Protein AF-A0A2E6BND5-F1 (afdb_monomer)

Radius of gyration: 15.48 Å; Cα contacts (8 Å, |Δi|>4): 351; chains: 1; bounding box: 41×27×38 Å

Solvent-accessible surface area (backbone atoms only — not comparable to full-atom values): 6597 Å² total; per-residue (Å²): 69,42,37,44,29,42,54,45,75,77,46,77,49,78,46,98,85,59,33,34,43,26,37,33,39,38,43,36,36,35,35,41,97,76,74,51,58,35,44,32,45,28,44,37,38,37,33,30,42,80,69,32,31,49,34,37,46,33,45,33,42,35,43,40,95,62,35,34,42,30,31,39,35,38,39,63,76,33,52,61,61,44,46,73,31,43,35,32,26,75,39,41,33,65,72,43,42,85,49,48,70,34,48,28,42,30,44,40,42,55,58,89,52,36,36,42,36,42,41,51,66,70,71,56,71,70,58,52,36,54,68,66,72,103

Mean predicted aligned error: 3.98 Å

Foldseek 3Di:
DKWKWFKDFPDWDADPQQKIKTWIWTWTWDDDPLGWIWIKIKTFMFIDHDQWTQDDWIWMWTDTPQWIWIKIWTDHGGGNAKDKIKIFRCAIDGLCRLRHGWIWIKIWGDDPRMIMMDIDTDDDPVSVCSSSVD

Sequence (134 aa):
MEDTAAVEKIATISLPDDSEFSTVSIIGHWSDNLGNFGISKCYGYLESKKKITLVLDVLCEKETLRGSIFTRGGRKESLQEAGVGYLKIINAEGDFEILKGSSCKYGVFYYKNAIQYTTKCDVDDATFKKLKGD

Structure (mmCIF, N/CA/C/O backbone):
data_A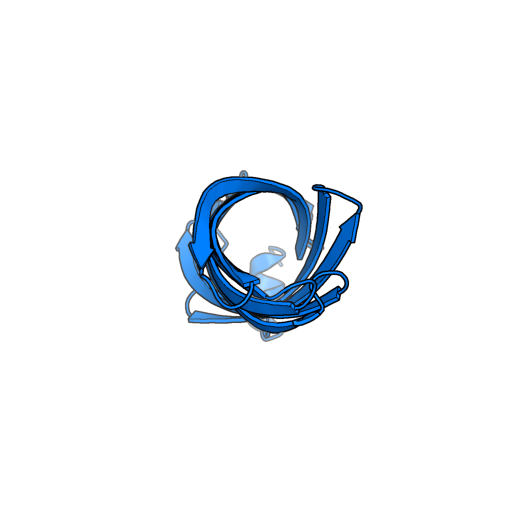F-A0A2E6BND5-F1
#
_entry.id   AF-A0A2E6BND5-F1
#
loop_
_atom_site.group_PDB
_atom_site.id
_atom_site.type_symbol
_atom_site.label_atom_id
_atom_site.label_alt_id
_atom_site.label_comp_id
_atom_site.label_asym_id
_atom_site.label_entity_id
_atom_site.label_seq_id
_atom_site.pdbx_PDB_ins_code
_atom_site.Cartn_x
_atom_site.Cartn_y
_atom_site.Cartn_z
_atom_site.occupancy
_atom_site.B_iso_or_equiv
_atom_site.auth_seq_id
_atom_site.auth_comp_id
_atom_site.auth_asym_id
_atom_site.auth_atom_id
_atom_site.pdbx_PDB_model_num
ATOM 1 N N . MET A 1 1 ? 7.155 -6.645 -4.558 1.00 92.94 1 MET A N 1
ATOM 2 C CA . MET A 1 1 ? 7.394 -5.351 -3.892 1.00 92.94 1 MET A CA 1
ATOM 3 C C . MET A 1 1 ? 7.210 -5.551 -2.404 1.00 92.94 1 MET A C 1
ATOM 5 O O . MET A 1 1 ? 6.273 -6.245 -2.016 1.00 92.94 1 MET A O 1
ATOM 9 N N . GLU A 1 2 ? 8.103 -4.992 -1.607 1.00 96.44 2 GLU A N 1
ATOM 10 C CA . GLU A 1 2 ? 8.035 -4.957 -0.150 1.00 96.44 2 GLU A CA 1
ATOM 11 C C . GLU A 1 2 ? 7.967 -3.502 0.288 1.00 96.44 2 GLU A C 1
ATOM 13 O O . GLU A 1 2 ? 8.716 -2.664 -0.205 1.00 96.44 2 GLU A O 1
ATOM 18 N N . ASP A 1 3 ? 7.060 -3.200 1.203 1.00 96.69 3 ASP A N 1
ATOM 19 C CA . ASP A 1 3 ? 6.751 -1.846 1.621 1.00 96.69 3 ASP A CA 1
ATOM 20 C C . ASP A 1 3 ? 6.778 -1.756 3.150 1.00 96.69 3 ASP A C 1
ATOM 22 O O . ASP A 1 3 ? 6.304 -2.656 3.848 1.00 96.69 3 ASP A O 1
ATOM 26 N N . THR A 1 4 ? 7.302 -0.649 3.674 1.00 97.38 4 THR A N 1
ATOM 27 C CA . THR A 1 4 ? 7.217 -0.278 5.093 1.00 97.38 4 THR A CA 1
ATOM 28 C C . THR A 1 4 ? 6.675 1.137 5.192 1.00 97.38 4 THR A C 1
ATOM 30 O O . THR A 1 4 ? 7.245 2.054 4.603 1.00 97.38 4 THR A O 1
ATOM 33 N N . ALA A 1 5 ? 5.580 1.327 5.925 1.00 97.44 5 ALA A N 1
ATOM 34 C CA . ALA A 1 5 ? 4.878 2.605 5.986 1.00 97.44 5 ALA A CA 1
ATOM 35 C C . ALA A 1 5 ? 4.277 2.887 7.364 1.00 97.44 5 ALA A C 1
ATOM 37 O O . ALA A 1 5 ? 4.037 1.974 8.151 1.00 97.44 5 ALA A O 1
ATOM 38 N N . ALA A 1 6 ? 4.003 4.160 7.636 1.00 97.38 6 ALA A N 1
ATOM 39 C CA . ALA A 1 6 ? 3.179 4.593 8.755 1.00 97.38 6 ALA A CA 1
ATOM 40 C C . ALA A 1 6 ? 1.740 4.819 8.279 1.00 97.38 6 ALA A C 1
ATOM 42 O O . ALA A 1 6 ? 1.519 5.372 7.202 1.00 97.38 6 ALA A O 1
ATOM 43 N N . VAL A 1 7 ? 0.776 4.390 9.089 1.00 95.25 7 VAL A N 1
ATOM 44 C CA . VAL A 1 7 ? -0.657 4.605 8.883 1.00 95.25 7 VAL A CA 1
ATOM 45 C C . VAL A 1 7 ? -1.135 5.675 9.851 1.00 95.25 7 VAL A C 1
ATOM 47 O O . VAL A 1 7 ? -0.979 5.531 11.065 1.00 95.25 7 VAL A O 1
ATOM 50 N N . GLU A 1 8 ? -1.780 6.710 9.329 1.00 96.06 8 GLU A N 1
ATOM 51 C CA . GLU A 1 8 ? -2.386 7.768 10.134 1.00 96.06 8 GLU A CA 1
ATOM 52 C C . GLU A 1 8 ? -3.862 7.933 9.770 1.00 96.06 8 GLU A C 1
ATOM 54 O O . GLU A 1 8 ? -4.244 7.912 8.599 1.00 96.06 8 GLU A O 1
ATOM 59 N N . LYS A 1 9 ? -4.714 8.099 10.788 1.00 95.44 9 LYS A N 1
ATOM 60 C CA . LYS A 1 9 ? -6.112 8.508 10.614 1.00 95.44 9 LYS A CA 1
ATOM 61 C C . LYS A 1 9 ? -6.156 10.036 10.632 1.00 95.44 9 LYS A C 1
ATOM 63 O O . LYS A 1 9 ? -5.905 10.637 11.670 1.00 95.44 9 LYS A O 1
ATOM 68 N N . ILE A 1 10 ? -6.482 10.649 9.499 1.00 97.19 10 ILE A N 1
ATOM 69 C CA . ILE A 1 10 ? -6.524 12.111 9.329 1.00 97.19 10 ILE A CA 1
ATOM 70 C C . ILE A 1 10 ? -7.788 12.693 9.972 1.00 97.19 10 ILE A C 1
ATOM 72 O O . ILE A 1 10 ? -7.739 13.690 10.684 1.00 97.19 10 ILE A O 1
ATOM 76 N N . ALA A 1 11 ? -8.932 12.062 9.716 1.00 97.06 11 ALA A N 1
ATOM 77 C CA . ALA A 1 11 ? -10.230 12.438 10.265 1.00 97.06 11 ALA A CA 1
ATOM 78 C C . ALA A 1 11 ? -11.022 11.166 10.555 1.00 97.06 11 ALA A C 1
ATOM 80 O O . ALA A 1 11 ? -10.863 10.181 9.835 1.00 97.06 11 ALA A O 1
ATOM 81 N N . THR A 1 12 ? -11.843 11.166 11.607 1.00 97.44 12 THR A N 1
ATOM 82 C CA . THR A 1 12 ? -12.656 10.005 12.001 1.00 97.44 12 THR A CA 1
ATOM 83 C C . THR A 1 12 ? -14.046 10.440 12.450 1.00 97.44 12 THR A C 1
ATOM 85 O O . THR A 1 12 ? -14.184 11.417 13.182 1.00 97.44 12 THR A O 1
ATOM 88 N N . ILE A 1 13 ? -15.060 9.690 12.023 1.00 97.44 13 ILE A N 1
ATOM 89 C CA . ILE A 1 13 ? -16.440 9.773 12.499 1.00 97.44 13 ILE A CA 1
ATOM 90 C C . ILE A 1 13 ? -16.768 8.442 13.175 1.00 97.44 13 ILE A C 1
ATOM 92 O O . ILE A 1 13 ? -16.624 7.390 12.553 1.00 97.44 13 ILE A O 1
ATOM 96 N N . SER A 1 14 ? -17.225 8.492 14.426 1.00 96.56 14 SER A N 1
ATOM 97 C CA . SER A 1 14 ? -17.715 7.325 15.168 1.00 96.56 14 SER A CA 1
ATOM 98 C C . SER A 1 14 ? -19.240 7.259 15.100 1.00 96.56 14 SER A C 1
ATOM 100 O O . SER A 1 14 ? -19.923 8.269 15.276 1.00 96.56 14 SER A O 1
ATOM 102 N N . LEU A 1 15 ? -19.773 6.068 14.850 1.00 94.25 15 LEU A N 1
ATOM 103 C CA . LEU A 1 15 ? -21.203 5.786 14.760 1.00 94.25 15 LEU A CA 1
ATOM 104 C C . LEU A 1 15 ? -21.717 5.152 16.068 1.00 94.25 15 LEU A C 1
ATOM 106 O O . LEU A 1 15 ? -20.936 4.541 16.800 1.00 94.25 15 LEU A O 1
ATOM 110 N N . PRO A 1 16 ? -23.029 5.249 16.374 1.00 95.00 16 PRO A N 1
ATOM 111 C CA . PRO A 1 16 ? -23.601 4.710 17.616 1.00 95.00 16 PRO A CA 1
ATOM 112 C C . PRO A 1 16 ? -23.451 3.195 17.806 1.00 95.00 16 PRO A C 1
ATOM 114 O O . PRO A 1 16 ? -23.664 2.694 18.904 1.00 95.00 16 PRO A O 1
ATOM 117 N N . ASP A 1 17 ? -23.135 2.454 16.743 1.00 92.94 17 ASP A N 1
ATOM 118 C CA . ASP A 1 17 ? -22.986 1.001 16.755 1.00 92.94 17 ASP A CA 1
ATOM 119 C C . ASP A 1 17 ? -21.520 0.538 16.900 1.00 92.94 17 ASP A C 1
ATOM 121 O O . ASP A 1 17 ? -21.214 -0.614 16.580 1.00 92.94 17 ASP A O 1
ATOM 125 N N . ASP A 1 18 ? -20.627 1.421 17.361 1.00 91.31 18 ASP A N 1
ATOM 126 C CA . ASP A 1 18 ? -19.169 1.242 17.497 1.00 91.31 18 ASP A CA 1
ATOM 127 C C . ASP A 1 18 ? -18.402 1.081 16.171 1.00 91.31 18 ASP A C 1
ATOM 129 O O . ASP A 1 18 ? -17.255 0.613 16.161 1.00 91.31 18 ASP A O 1
ATOM 133 N N . SER A 1 19 ? -19.021 1.414 15.037 1.00 94.31 19 SER A N 1
ATOM 134 C CA . SER A 1 19 ? -18.293 1.526 13.774 1.00 94.31 19 SER A CA 1
ATOM 135 C C . SER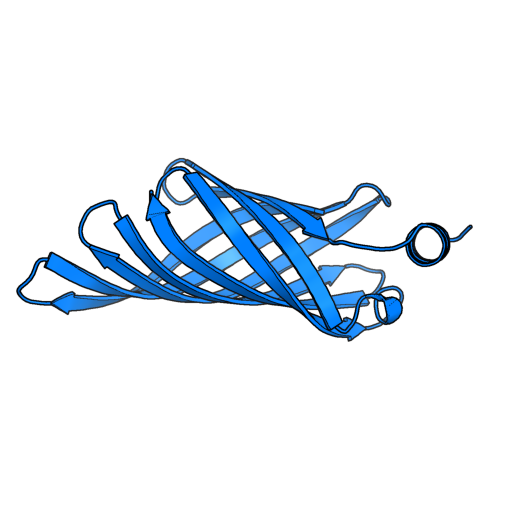 A 1 19 ? -17.648 2.907 13.616 1.00 94.31 19 SER A C 1
ATOM 137 O O . SER A 1 19 ? -18.097 3.908 14.171 1.00 94.31 19 SER A O 1
ATOM 139 N N . GLU A 1 20 ? -16.549 2.955 12.874 1.00 95.94 20 GLU A N 1
ATOM 140 C CA . GLU A 1 20 ? -15.794 4.163 12.562 1.00 95.94 20 GLU A CA 1
ATOM 141 C C . GLU A 1 20 ? -15.580 4.267 11.057 1.00 95.94 20 GLU A C 1
ATOM 143 O O . GLU A 1 20 ? -15.204 3.284 10.414 1.00 95.94 20 GLU A O 1
ATOM 148 N N . PHE A 1 21 ? -15.738 5.478 10.530 1.00 96.69 21 PHE A N 1
ATOM 149 C CA . PHE A 1 21 ? -15.263 5.869 9.209 1.00 96.69 21 PHE A CA 1
ATOM 150 C C . PHE A 1 21 ? -14.071 6.806 9.382 1.00 96.69 21 PHE A C 1
ATOM 152 O O . PHE A 1 21 ? -14.191 7.836 10.048 1.00 96.69 21 PHE A O 1
ATOM 159 N N . SER A 1 22 ? -12.934 6.484 8.771 1.00 96.75 22 SER A N 1
ATOM 160 C CA . SER A 1 22 ? -11.725 7.301 8.836 1.00 96.75 22 SER A CA 1
ATOM 161 C C . SER A 1 22 ? -11.173 7.599 7.450 1.00 96.75 22 SER A C 1
ATOM 163 O O . SER A 1 22 ? -11.031 6.690 6.638 1.00 96.75 22 SER A O 1
ATOM 165 N N . THR A 1 23 ? -10.745 8.837 7.213 1.00 97.94 23 THR A N 1
ATOM 166 C CA . THR A 1 23 ? -9.802 9.135 6.125 1.00 97.94 23 THR A CA 1
ATOM 167 C C . THR A 1 23 ? -8.406 8.758 6.597 1.00 97.94 23 THR A C 1
ATOM 169 O O . THR A 1 23 ? -8.016 9.126 7.708 1.00 97.94 23 THR A O 1
ATOM 172 N N . VAL A 1 24 ? -7.649 8.035 5.776 1.00 97.06 24 VAL A N 1
ATOM 173 C CA . VAL A 1 24 ? -6.327 7.518 6.144 1.00 97.06 24 VAL A CA 1
ATOM 174 C C . VAL A 1 24 ? -5.247 7.944 5.160 1.00 97.06 24 VAL A C 1
ATOM 176 O O . VAL A 1 24 ? -5.494 8.031 3.955 1.00 97.06 24 VAL A O 1
ATOM 179 N N . SER A 1 25 ? -4.043 8.163 5.682 1.00 97.94 25 SER A N 1
ATOM 180 C CA . SER A 1 25 ? -2.800 8.217 4.913 1.00 97.94 25 SER A CA 1
ATOM 181 C C . SER A 1 25 ? -1.924 7.016 5.257 1.00 97.94 25 SER A C 1
ATOM 183 O O . SER A 1 25 ? -1.901 6.541 6.394 1.00 97.94 25 SER A O 1
ATOM 185 N N . ILE A 1 26 ? -1.213 6.506 4.254 1.00 97.12 26 ILE A N 1
ATOM 186 C CA . ILE A 1 26 ? -0.232 5.432 4.399 1.00 97.12 26 ILE A CA 1
ATOM 187 C C . ILE A 1 26 ? 1.018 5.861 3.642 1.00 97.12 26 ILE A C 1
ATOM 189 O O . ILE A 1 26 ? 1.040 5.827 2.412 1.00 97.12 26 ILE A O 1
ATOM 193 N N . ILE A 1 27 ? 2.035 6.322 4.364 1.00 98.25 27 ILE A N 1
ATOM 194 C CA . ILE A 1 27 ? 3.229 6.927 3.763 1.00 98.25 27 ILE A CA 1
ATOM 195 C C . ILE A 1 27 ? 4.463 6.168 4.227 1.00 98.25 27 ILE A C 1
ATOM 197 O O . ILE A 1 27 ? 4.616 5.870 5.412 1.00 98.25 27 ILE A O 1
ATOM 201 N N . GLY A 1 28 ? 5.344 5.839 3.288 1.00 97.69 28 GLY A N 1
ATOM 202 C CA . GLY A 1 28 ? 6.524 5.049 3.589 1.00 97.69 28 GLY A CA 1
ATOM 203 C C . GLY A 1 28 ? 7.449 4.838 2.408 1.00 97.69 28 GLY A C 1
ATOM 204 O O . GLY A 1 28 ? 7.451 5.603 1.446 1.00 97.69 28 GLY A O 1
ATOM 205 N N . HIS A 1 29 ? 8.222 3.765 2.494 1.00 97.94 29 HIS A N 1
ATOM 206 C CA . HIS A 1 29 ? 9.201 3.367 1.495 1.00 97.94 29 HIS A CA 1
ATOM 207 C C . HIS A 1 29 ? 8.886 1.984 0.952 1.00 97.94 29 HIS A C 1
ATOM 209 O O . HIS A 1 29 ? 8.232 1.177 1.616 1.00 97.94 29 HIS A O 1
ATOM 215 N N . TRP A 1 30 ? 9.390 1.709 -0.245 1.00 97.31 30 TRP A N 1
ATOM 216 C CA . TRP A 1 30 ? 9.237 0.413 -0.881 1.00 97.31 30 TRP A CA 1
ATOM 217 C C . TRP A 1 30 ? 10.495 0.004 -1.628 1.00 97.31 30 TRP A C 1
ATOM 219 O O . TRP A 1 30 ? 11.285 0.849 -2.053 1.00 97.31 30 TRP A O 1
ATOM 229 N N . SER A 1 31 ? 10.654 -1.300 -1.797 1.00 97.06 31 SER A N 1
ATOM 230 C CA . SER A 1 31 ? 11.651 -1.909 -2.664 1.00 97.06 31 SER A CA 1
ATOM 231 C C . SER A 1 31 ? 11.068 -3.088 -3.437 1.00 97.06 31 SER A C 1
ATOM 233 O O . SER A 1 31 ? 9.966 -3.580 -3.160 1.00 97.06 31 SER A O 1
ATOM 235 N N . ASP A 1 32 ? 11.791 -3.564 -4.442 1.00 94.31 32 ASP A N 1
ATOM 236 C CA . ASP A 1 32 ? 11.471 -4.815 -5.117 1.00 94.31 32 ASP A CA 1
ATOM 237 C C . ASP A 1 32 ? 12.707 -5.684 -5.375 1.00 94.31 32 ASP A C 1
ATOM 239 O O . ASP A 1 32 ? 13.843 -5.338 -5.058 1.00 94.31 32 ASP A O 1
ATOM 243 N N . ASN A 1 33 ? 12.464 -6.860 -5.950 1.00 90.94 33 ASN A N 1
ATOM 244 C CA . ASN A 1 33 ? 13.499 -7.823 -6.306 1.00 90.94 33 ASN A CA 1
ATOM 245 C C . ASN A 1 33 ? 14.252 -7.467 -7.603 1.00 90.94 33 ASN A C 1
ATOM 247 O O . ASN A 1 33 ? 15.072 -8.264 -8.053 1.00 90.94 33 ASN A O 1
ATOM 251 N N . LEU A 1 34 ? 13.966 -6.312 -8.208 1.00 92.12 34 LEU A N 1
ATOM 252 C CA . LEU A 1 34 ? 14.653 -5.772 -9.382 1.00 92.12 34 LEU A CA 1
ATOM 253 C C . LEU A 1 34 ? 15.617 -4.637 -9.001 1.00 92.12 34 LEU A C 1
ATOM 255 O O . LEU A 1 34 ? 16.226 -4.029 -9.878 1.00 92.12 34 LEU A O 1
ATOM 259 N N . GLY A 1 35 ? 15.770 -4.359 -7.701 1.00 92.38 35 GLY A N 1
ATOM 260 C CA . GLY A 1 35 ? 16.655 -3.318 -7.185 1.00 92.38 35 GLY A CA 1
ATOM 261 C C . GLY A 1 35 ? 16.034 -1.921 -7.176 1.00 92.38 35 GLY A C 1
ATOM 262 O O . GLY A 1 35 ? 16.747 -0.954 -6.913 1.00 92.38 35 GLY A O 1
ATOM 263 N N . ASN A 1 36 ? 14.728 -1.790 -7.434 1.00 95.50 36 ASN A N 1
ATOM 264 C CA . ASN A 1 36 ? 14.048 -0.512 -7.258 1.00 95.50 36 ASN A CA 1
ATOM 265 C C . ASN A 1 36 ? 13.910 -0.195 -5.769 1.00 95.50 36 ASN A C 1
ATOM 267 O O . ASN A 1 36 ? 13.624 -1.077 -4.957 1.00 95.50 36 ASN A O 1
ATOM 271 N N . PHE A 1 37 ? 14.082 1.078 -5.425 1.00 96.94 37 PHE A N 1
ATOM 272 C CA . PHE A 1 37 ? 13.800 1.624 -4.102 1.00 96.94 37 PHE A CA 1
ATOM 273 C C . PHE A 1 37 ? 13.134 2.988 -4.256 1.00 96.94 37 PHE A C 1
ATOM 275 O O . PHE A 1 37 ? 13.482 3.755 -5.161 1.00 96.94 37 PHE A O 1
ATOM 282 N N . GLY A 1 38 ? 12.167 3.290 -3.398 1.00 97.69 38 GLY A N 1
ATOM 283 C CA . GLY A 1 38 ? 11.325 4.455 -3.598 1.00 97.69 38 GLY A CA 1
ATOM 284 C C . GLY A 1 38 ? 10.469 4.849 -2.407 1.00 97.69 38 GLY A C 1
ATOM 285 O O . GLY A 1 38 ? 10.578 4.302 -1.308 1.00 97.69 38 GLY A O 1
ATOM 286 N N . ILE A 1 39 ? 9.602 5.829 -2.651 1.00 98.12 39 ILE A N 1
ATOM 287 C CA . ILE A 1 39 ? 8.615 6.331 -1.692 1.00 98.12 39 ILE A CA 1
ATOM 288 C C . ILE A 1 39 ? 7.234 5.864 -2.145 1.00 98.12 39 ILE A C 1
ATOM 290 O O . ILE A 1 39 ? 6.940 5.835 -3.338 1.00 98.12 39 ILE A O 1
ATOM 294 N N . SER A 1 40 ? 6.395 5.478 -1.188 1.00 97.62 40 SER A N 1
ATOM 295 C CA . SER A 1 40 ? 4.987 5.156 -1.401 1.00 97.62 40 SER A CA 1
ATOM 296 C C . SER A 1 40 ? 4.128 6.136 -0.613 1.00 97.62 40 SER A C 1
ATOM 298 O O . SER A 1 40 ? 4.343 6.328 0.585 1.00 97.62 40 SER A O 1
ATOM 300 N N . LYS A 1 41 ? 3.122 6.717 -1.265 1.00 98.19 41 LYS A N 1
ATOM 301 C CA . LYS A 1 41 ? 2.101 7.566 -0.644 1.00 98.19 41 LYS A CA 1
ATOM 302 C C . LYS A 1 41 ? 0.738 7.011 -1.007 1.00 98.19 41 LYS A C 1
ATOM 304 O O . LYS A 1 41 ? 0.412 6.921 -2.185 1.00 98.19 41 LYS A O 1
ATOM 309 N N . CYS A 1 42 ? -0.067 6.666 -0.014 1.00 97.88 42 CYS A N 1
ATOM 310 C CA . CYS A 1 42 ? -1.448 6.273 -0.234 1.00 97.88 42 CYS A CA 1
ATOM 311 C C . CYS A 1 42 ? -2.408 7.125 0.574 1.00 97.88 42 CYS A C 1
ATOM 313 O O . CYS A 1 42 ? -2.131 7.463 1.726 1.00 97.88 42 CYS A O 1
ATOM 315 N N . TYR A 1 43 ? -3.571 7.379 -0.012 1.00 98.31 43 TYR A N 1
ATOM 316 C CA . TYR A 1 43 ? -4.686 8.043 0.642 1.00 98.31 43 TYR A CA 1
ATOM 317 C C . TYR A 1 43 ? -5.980 7.311 0.328 1.00 98.31 43 TYR A C 1
ATOM 319 O O . TYR A 1 43 ? -6.158 6.763 -0.763 1.00 98.31 43 TYR A O 1
ATOM 327 N N . GLY A 1 44 ? -6.896 7.307 1.285 1.00 97.56 44 GLY A N 1
ATOM 328 C CA . GLY A 1 44 ? -8.182 6.660 1.105 1.00 97.56 44 GLY A CA 1
ATOM 329 C C . GLY A 1 44 ? -9.018 6.684 2.364 1.00 97.56 44 GLY A C 1
ATOM 330 O O . GLY A 1 44 ? -8.871 7.579 3.200 1.00 97.56 44 GLY A O 1
ATOM 331 N N . TYR A 1 45 ? -9.884 5.689 2.499 1.00 96.25 45 TYR A N 1
ATOM 332 C CA . TYR A 1 45 ? -10.754 5.561 3.656 1.00 96.25 45 TYR A CA 1
ATOM 333 C C . TYR A 1 45 ? -10.723 4.153 4.246 1.00 96.25 45 TYR A C 1
ATOM 335 O O . TYR A 1 45 ? -10.483 3.158 3.557 1.00 96.25 45 TYR A O 1
ATOM 343 N N . LEU A 1 46 ? -10.963 4.099 5.551 1.00 94.62 46 LEU A N 1
ATOM 344 C CA . LEU A 1 46 ? -11.059 2.899 6.360 1.00 94.62 46 LEU A CA 1
ATOM 345 C C . LEU A 1 46 ? -12.392 2.926 7.102 1.00 94.62 46 LEU A C 1
ATOM 347 O O . LEU A 1 46 ? -12.633 3.806 7.923 1.00 94.62 46 LEU A O 1
ATOM 351 N N . GLU A 1 47 ? -13.216 1.922 6.853 1.00 95.12 47 GLU A N 1
ATOM 352 C CA . GLU A 1 47 ? -14.353 1.581 7.694 1.00 95.12 47 GLU A CA 1
ATOM 353 C C . GLU A 1 47 ? -13.953 0.435 8.614 1.00 95.12 47 GLU A C 1
ATOM 355 O O . GLU A 1 47 ? -13.432 -0.600 8.178 1.00 95.12 47 GLU A O 1
ATOM 360 N N . SER A 1 48 ? -14.192 0.601 9.907 1.00 92.12 48 SER A N 1
ATOM 361 C CA . SER A 1 48 ? -13.861 -0.416 10.897 1.00 92.12 48 SER A CA 1
ATOM 362 C C . SER A 1 48 ? -14.916 -0.528 11.974 1.00 92.12 48 SER A C 1
ATOM 364 O O . SER A 1 48 ? -15.633 0.421 12.251 1.00 92.12 48 SER A O 1
ATOM 366 N N . LYS A 1 49 ? -14.989 -1.693 12.607 1.00 91.00 49 LYS A N 1
ATOM 367 C CA . LYS A 1 49 ? -15.809 -1.915 13.793 1.00 91.00 49 LYS A CA 1
ATOM 368 C C . LYS A 1 49 ? -14.998 -2.738 14.772 1.00 91.00 49 LYS A C 1
ATOM 370 O O . LYS A 1 49 ? -14.618 -3.873 14.473 1.00 91.00 49 LYS A O 1
ATOM 375 N N . LYS A 1 50 ? -14.690 -2.159 15.935 1.00 84.62 50 LYS A N 1
ATOM 376 C CA . LYS A 1 50 ? -13.735 -2.744 16.893 1.00 84.62 50 LYS A CA 1
ATOM 377 C C . LYS A 1 50 ? -12.398 -3.050 16.182 1.00 84.62 50 LYS A C 1
ATOM 379 O O . LYS A 1 50 ? -11.831 -2.173 15.540 1.00 84.62 50 LYS A O 1
ATOM 384 N N . LYS A 1 51 ? -11.903 -4.291 16.251 1.00 79.25 51 LYS A N 1
ATOM 385 C CA . LYS A 1 51 ? -10.653 -4.742 15.603 1.00 79.25 51 LYS A CA 1
ATOM 386 C C . LYS A 1 51 ? -10.831 -5.297 14.179 1.00 79.25 51 LYS A C 1
ATOM 388 O O . LYS A 1 51 ? -9.917 -5.921 13.635 1.00 79.25 51 LYS A O 1
ATOM 393 N N . ILE A 1 52 ? -12.005 -5.118 13.578 1.00 82.12 52 ILE A N 1
ATOM 394 C CA . ILE A 1 52 ? -12.328 -5.637 12.246 1.00 82.12 52 ILE A CA 1
ATOM 395 C C . ILE A 1 52 ? -12.286 -4.482 11.248 1.00 82.12 52 ILE A C 1
ATOM 397 O O . ILE A 1 52 ? -12.911 -3.441 11.455 1.00 82.12 52 ILE A O 1
ATOM 401 N N . THR A 1 53 ? -11.539 -4.661 10.160 1.00 81.19 53 THR A N 1
ATOM 402 C CA . THR A 1 53 ? -11.643 -3.822 8.965 1.00 81.19 53 THR A CA 1
ATOM 403 C C . THR A 1 53 ? -12.879 -4.267 8.194 1.00 81.19 53 THR A C 1
ATOM 405 O O . THR A 1 53 ? -12.926 -5.394 7.702 1.00 81.19 53 THR A O 1
ATOM 408 N N . LEU A 1 54 ? -13.868 -3.382 8.081 1.00 85.56 54 LEU A N 1
ATOM 409 C CA . LEU A 1 54 ? -15.036 -3.600 7.231 1.00 85.56 54 LEU A CA 1
ATOM 410 C C . LEU A 1 54 ? -14.663 -3.323 5.775 1.00 85.56 54 LEU A C 1
ATOM 412 O O . LEU A 1 54 ? -14.860 -4.180 4.915 1.00 85.56 54 LEU A O 1
ATOM 416 N N . VAL A 1 55 ? -14.044 -2.166 5.523 1.00 91.62 55 VAL A N 1
ATOM 417 C CA . VAL A 1 55 ? -13.583 -1.740 4.197 1.00 91.62 55 VAL A CA 1
ATOM 418 C C . VAL A 1 55 ? -12.297 -0.933 4.331 1.00 91.62 55 VAL A C 1
ATOM 420 O O . VAL A 1 55 ? -12.183 -0.070 5.189 1.00 91.62 55 VAL A O 1
ATOM 423 N N . 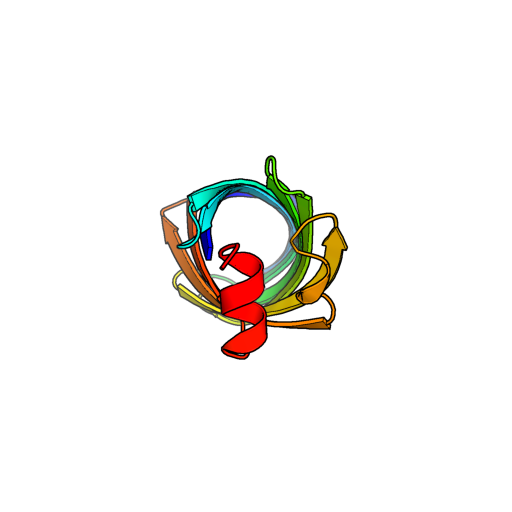LEU A 1 56 ? -11.340 -1.190 3.451 1.00 93.94 56 LEU A N 1
ATOM 424 C CA . LEU A 1 56 ? -10.235 -0.295 3.135 1.00 93.94 56 LEU A CA 1
ATOM 425 C C . LEU A 1 56 ? -10.236 -0.109 1.617 1.00 93.94 56 LEU A C 1
ATOM 427 O O . LEU A 1 56 ? -10.247 -1.107 0.894 1.00 93.94 56 LEU A O 1
ATOM 431 N N . ASP A 1 57 ? -10.198 1.134 1.151 1.00 95.19 57 ASP A N 1
ATOM 432 C CA . ASP A 1 57 ? -9.963 1.488 -0.253 1.00 95.19 57 ASP A CA 1
ATOM 433 C C . ASP A 1 57 ? -8.988 2.660 -0.275 1.00 95.19 57 ASP A C 1
ATOM 435 O O . ASP A 1 57 ? -9.245 3.710 0.318 1.00 95.19 57 ASP A O 1
ATOM 439 N N . VAL A 1 58 ? -7.842 2.441 -0.910 1.00 96.94 58 VAL A N 1
ATOM 440 C CA . VAL A 1 58 ? -6.759 3.408 -1.022 1.00 96.94 58 VAL A CA 1
ATOM 441 C C . VAL A 1 58 ? -6.293 3.523 -2.464 1.00 96.94 58 VAL A C 1
ATOM 443 O O . VAL A 1 58 ? -6.200 2.536 -3.200 1.00 96.94 58 VAL A O 1
ATOM 446 N N . LEU A 1 59 ? -5.955 4.750 -2.844 1.00 98.12 59 LEU A N 1
ATOM 447 C CA . LEU A 1 59 ? -5.160 5.062 -4.018 1.00 98.12 59 LEU A CA 1
ATOM 448 C C . LEU A 1 59 ? -3.724 5.301 -3.553 1.00 98.12 59 LEU A C 1
ATOM 450 O O . LEU A 1 59 ? -3.501 6.115 -2.659 1.00 98.12 59 LEU A O 1
ATOM 454 N N . CYS A 1 60 ? -2.772 4.604 -4.159 1.00 97.75 60 CYS A N 1
ATOM 455 C CA . CYS A 1 60 ? -1.353 4.720 -3.868 1.00 97.75 60 CYS A CA 1
ATOM 456 C C . CYS A 1 60 ? -0.576 5.183 -5.094 1.00 97.75 60 CYS A C 1
ATOM 458 O O . CYS A 1 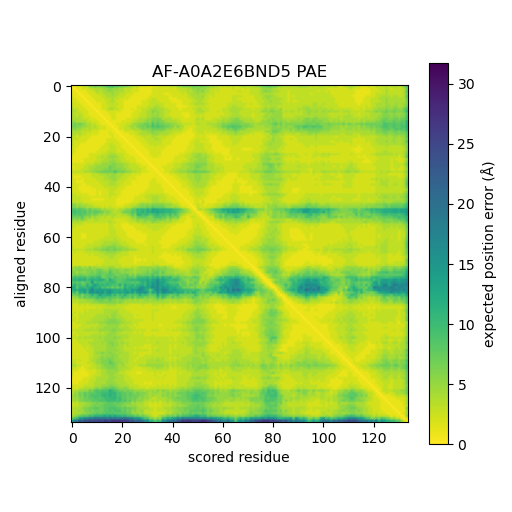60 ? -0.803 4.689 -6.198 1.00 97.75 60 CYS A O 1
ATOM 460 N N . GLU A 1 61 ? 0.406 6.035 -4.855 1.00 98.19 61 GLU A N 1
ATOM 461 C CA . GLU A 1 61 ? 1.481 6.391 -5.765 1.00 98.19 61 GLU A CA 1
ATOM 462 C C . GLU A 1 61 ? 2.795 5.842 -5.204 1.00 98.19 61 GLU A C 1
ATOM 464 O O . GLU A 1 61 ? 3.115 6.041 -4.029 1.00 98.19 61 GLU A O 1
ATOM 469 N N . LYS A 1 62 ? 3.543 5.130 -6.046 1.00 97.50 62 LYS A N 1
ATOM 470 C CA . LYS A 1 62 ? 4.874 4.609 -5.742 1.00 97.50 62 LYS A CA 1
ATOM 471 C C . LYS A 1 62 ? 5.866 5.201 -6.725 1.00 97.50 62 LYS A C 1
ATOM 473 O O . LYS A 1 62 ? 5.791 4.887 -7.906 1.00 97.50 62 LYS A O 1
ATOM 478 N N . GLU A 1 63 ? 6.787 6.016 -6.232 1.00 97.81 63 GLU A N 1
ATOM 479 C CA . GLU A 1 63 ? 7.768 6.739 -7.046 1.00 97.81 63 GLU A CA 1
ATOM 480 C C . GLU A 1 63 ? 9.162 6.136 -6.848 1.00 97.81 63 GLU A C 1
ATOM 482 O O . GLU A 1 63 ? 9.556 5.825 -5.719 1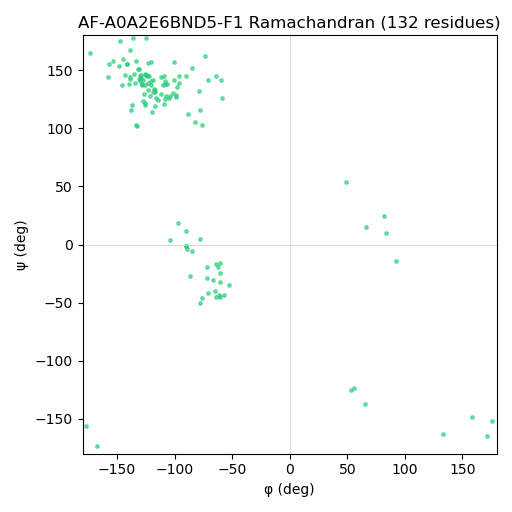.00 97.81 63 GLU A O 1
ATOM 487 N N . THR A 1 64 ? 9.923 5.993 -7.930 1.00 97.00 64 THR A N 1
ATOM 488 C CA . THR A 1 64 ? 11.345 5.626 -7.925 1.00 97.00 64 THR A CA 1
ATOM 489 C C . THR A 1 64 ? 12.065 6.297 -9.103 1.00 97.00 64 THR A C 1
ATOM 491 O O . THR A 1 64 ? 11.441 6.927 -9.952 1.00 97.00 64 THR A O 1
ATOM 494 N N . LEU A 1 65 ? 13.390 6.153 -9.195 1.00 95.44 65 LEU A N 1
ATOM 495 C CA . LEU A 1 65 ? 14.193 6.720 -10.289 1.00 95.44 65 LEU A CA 1
ATOM 496 C C . LEU A 1 65 ? 13.797 6.188 -11.678 1.00 95.44 65 LEU A C 1
ATOM 498 O O . LEU A 1 65 ? 14.041 6.857 -12.676 1.00 95.44 65 LEU A O 1
ATOM 502 N N . ARG A 1 66 ? 13.205 4.988 -11.744 1.00 94.75 66 ARG A N 1
ATOM 503 C CA . ARG A 1 66 ? 12.780 4.321 -12.990 1.00 94.75 66 ARG A CA 1
ATOM 504 C C . ARG A 1 66 ? 11.348 4.655 -13.429 1.00 94.75 66 ARG A C 1
ATOM 506 O O . ARG A 1 66 ? 10.921 4.206 -14.490 1.00 94.75 66 ARG A O 1
ATOM 513 N N . GLY A 1 67 ? 10.612 5.434 -12.635 1.00 96.69 67 GLY A N 1
ATOM 514 C CA . GLY A 1 67 ? 9.238 5.839 -12.929 1.00 96.69 67 GLY A CA 1
ATOM 515 C C . GLY A 1 67 ? 8.298 5.675 -11.739 1.00 96.69 67 GLY A C 1
ATOM 516 O O . GLY A 1 67 ? 8.736 5.509 -10.596 1.00 96.69 67 GLY A O 1
ATOM 517 N N . SER A 1 68 ? 6.999 5.694 -12.035 1.00 97.75 68 SER A N 1
ATOM 518 C CA . SER A 1 68 ? 5.938 5.693 -11.027 1.00 97.75 68 SER A CA 1
ATOM 519 C C . SER A 1 68 ? 4.889 4.615 -11.289 1.00 97.75 68 SER A C 1
ATOM 521 O O . SER A 1 68 ? 4.559 4.303 -12.434 1.00 97.75 68 SER A O 1
ATOM 523 N N . ILE A 1 69 ? 4.335 4.049 -10.217 1.00 97.56 69 ILE A N 1
ATOM 524 C CA . ILE A 1 69 ? 3.238 3.075 -10.257 1.00 97.56 69 ILE A CA 1
ATOM 525 C C . ILE A 1 69 ? 2.068 3.628 -9.449 1.00 97.56 69 ILE A C 1
ATOM 527 O O . ILE A 1 69 ? 2.208 3.948 -8.268 1.00 97.56 69 ILE A O 1
ATOM 531 N N . PHE A 1 70 ? 0.888 3.661 -10.062 1.00 98.06 70 PHE A N 1
ATOM 532 C CA . PHE A 1 70 ? -0.350 4.076 -9.416 1.00 98.06 70 PHE A CA 1
ATOM 533 C C . PHE A 1 70 ? -1.250 2.865 -9.221 1.00 98.06 70 PHE A C 1
ATOM 535 O O . PHE A 1 70 ? -1.647 2.198 -10.183 1.00 98.06 70 PHE A O 1
ATOM 542 N N . THR A 1 71 ? -1.601 2.579 -7.971 1.00 97.00 71 THR A N 1
ATOM 543 C CA . THR A 1 71 ? -2.446 1.432 -7.631 1.00 97.00 71 THR A CA 1
ATOM 544 C C . THR A 1 71 ? -3.694 1.864 -6.894 1.00 97.00 71 THR A C 1
ATOM 546 O O . THR A 1 71 ? -3.652 2.792 -6.096 1.00 97.00 71 THR A O 1
ATOM 549 N N . ARG A 1 72 ? -4.806 1.174 -7.139 1.00 96.31 72 ARG A N 1
ATOM 550 C CA . ARG A 1 72 ? -5.996 1.269 -6.295 1.00 96.31 72 ARG A CA 1
ATOM 551 C C . ARG A 1 72 ? -6.331 -0.093 -5.731 1.00 96.31 72 ARG A C 1
ATOM 553 O O . ARG A 1 72 ? -6.293 -1.088 -6.458 1.00 96.31 72 ARG A O 1
ATOM 560 N N . GLY A 1 73 ? -6.683 -0.144 -4.457 1.00 92.25 73 GLY A N 1
ATOM 561 C CA . GLY A 1 73 ? -7.144 -1.380 -3.858 1.00 92.25 73 GLY A CA 1
ATOM 562 C C . GLY A 1 73 ? -7.298 -1.307 -2.356 1.00 92.25 73 GLY A C 1
ATOM 563 O O . GLY A 1 73 ? -7.339 -0.235 -1.763 1.00 92.25 73 GLY A O 1
ATOM 564 N N . GLY A 1 74 ? -7.408 -2.477 -1.749 1.00 89.25 74 GLY A N 1
ATOM 565 C CA . GLY A 1 74 ? -7.623 -2.613 -0.323 1.00 89.25 74 GLY A CA 1
ATOM 566 C C . GLY A 1 74 ? -8.223 -3.966 0.027 1.00 89.25 74 GLY A C 1
ATOM 567 O O . GLY A 1 74 ? -7.937 -4.978 -0.622 1.00 89.25 74 GLY A O 1
ATOM 568 N N . ARG A 1 75 ? -9.033 -3.999 1.083 1.00 86.50 75 ARG A N 1
ATOM 569 C CA . ARG A 1 75 ? -9.568 -5.238 1.662 1.00 86.50 75 ARG A CA 1
ATOM 570 C C . ARG A 1 75 ? -10.953 -5.015 2.252 1.00 86.50 75 ARG A C 1
ATOM 572 O O . ARG A 1 75 ? -11.286 -3.902 2.652 1.00 86.50 75 ARG A O 1
ATOM 579 N N . LYS A 1 76 ? -11.743 -6.082 2.310 1.00 84.12 76 LYS A N 1
ATOM 580 C CA . LYS A 1 76 ? -13.056 -6.107 2.959 1.00 84.12 76 LYS A CA 1
ATOM 581 C C . LYS A 1 76 ? -13.090 -7.232 3.982 1.00 84.12 76 LYS A C 1
ATOM 583 O O . LYS A 1 76 ? -12.455 -8.258 3.753 1.00 84.12 76 LYS A O 1
ATOM 588 N N . GLU A 1 77 ? -13.814 -7.009 5.074 1.00 80.38 77 GLU A N 1
ATOM 589 C CA . GLU A 1 77 ? -14.109 -8.015 6.106 1.00 80.38 77 GLU A CA 1
ATOM 590 C C . GLU A 1 77 ? -12.870 -8.790 6.593 1.00 80.38 77 GLU A C 1
ATOM 592 O O . GLU A 1 77 ? -12.821 -10.018 6.580 1.00 80.38 77 GLU A O 1
ATOM 597 N N . SER A 1 78 ? -11.834 -8.066 7.019 1.00 78.88 78 SER A N 1
ATOM 598 C CA . SER A 1 78 ? -10.573 -8.666 7.462 1.00 78.88 78 SER A CA 1
ATOM 599 C C . SER A 1 78 ? -10.208 -8.256 8.882 1.00 78.88 78 SER A C 1
ATOM 601 O O . SER A 1 78 ? -10.571 -7.176 9.352 1.00 78.88 78 SER A O 1
ATOM 603 N N . LEU A 1 79 ? -9.402 -9.076 9.559 1.00 71.75 79 LEU A N 1
ATOM 604 C CA . LEU A 1 79 ? -8.749 -8.648 10.794 1.00 71.75 79 LEU A CA 1
ATOM 605 C C . LEU A 1 79 ? -7.854 -7.433 10.511 1.00 71.75 79 LEU A C 1
ATOM 607 O O . LEU A 1 79 ? -7.210 -7.348 9.462 1.00 71.75 79 LEU A O 1
ATOM 611 N N . GLN A 1 80 ? -7.819 -6.479 11.444 1.00 65.00 80 GLN A N 1
ATOM 612 C CA . GLN A 1 80 ? -6.938 -5.320 11.306 1.00 65.00 80 GLN A CA 1
ATOM 613 C C . GLN A 1 80 ? -5.464 -5.730 11.349 1.00 65.00 80 GLN A C 1
ATOM 615 O O . GLN A 1 80 ? -4.690 -5.220 10.548 1.00 65.00 80 GLN A O 1
ATOM 620 N N . GLU A 1 81 ? -5.111 -6.676 12.227 1.00 60.44 81 GLU A N 1
ATOM 621 C CA . GLU A 1 81 ? -3.729 -7.045 12.573 1.00 60.44 81 GLU A CA 1
ATOM 622 C C . GLU A 1 81 ? -2.995 -7.818 11.455 1.00 60.44 81 GLU A C 1
ATOM 624 O O . GLU A 1 81 ? -1.779 -7.681 11.317 1.00 60.44 81 GLU A O 1
ATOM 629 N N . ALA A 1 82 ? -3.721 -8.573 10.620 1.00 65.81 82 ALA A N 1
ATOM 630 C CA . ALA A 1 82 ? -3.182 -9.254 9.442 1.00 65.81 82 ALA A CA 1
ATOM 631 C C . ALA A 1 82 ? -4.284 -9.555 8.415 1.00 65.81 82 ALA A C 1
ATOM 633 O O . ALA A 1 82 ? -5.416 -9.877 8.779 1.00 65.81 82 ALA A O 1
ATOM 634 N N . GLY A 1 83 ? -3.965 -9.478 7.121 1.00 70.38 83 GLY A N 1
ATOM 635 C CA . GLY A 1 83 ? -4.926 -9.825 6.073 1.00 70.38 83 GLY A CA 1
ATOM 636 C C . GLY A 1 83 ? -4.340 -9.836 4.668 1.00 70.38 83 GLY A C 1
ATOM 637 O O . GLY A 1 83 ? -3.258 -9.299 4.430 1.00 70.38 83 GLY A O 1
ATOM 638 N N . VAL A 1 84 ? -5.088 -10.440 3.744 1.00 79.44 84 VAL A N 1
ATOM 639 C CA . VAL A 1 84 ? -4.809 -10.406 2.305 1.00 79.44 84 VAL A CA 1
ATOM 640 C C . VAL A 1 84 ? -5.738 -9.389 1.657 1.00 79.44 84 VAL A C 1
ATOM 642 O O . VAL A 1 84 ? -6.948 -9.427 1.880 1.00 79.44 84 VAL A O 1
ATOM 645 N N . GLY A 1 85 ? -5.181 -8.490 0.857 1.00 83.75 85 GLY A N 1
ATOM 646 C CA . GLY A 1 85 ? -5.953 -7.566 0.038 1.00 83.75 85 GLY A CA 1
ATOM 647 C C . GLY A 1 85 ? -5.579 -7.650 -1.435 1.00 83.75 85 GLY A C 1
ATOM 648 O O . GLY A 1 85 ? -4.686 -8.400 -1.844 1.00 83.75 85 GLY A O 1
ATOM 649 N N . TYR A 1 86 ? -6.288 -6.863 -2.233 1.00 88.88 86 TYR A N 1
ATOM 650 C CA . TYR A 1 86 ? -6.136 -6.807 -3.680 1.00 88.88 86 TYR A CA 1
ATOM 651 C C . TYR A 1 86 ? -5.762 -5.396 -4.101 1.00 88.88 86 TYR A C 1
ATOM 653 O O . TYR A 1 86 ? -6.288 -4.428 -3.560 1.00 88.88 86 TYR A O 1
ATOM 661 N N . LEU A 1 87 ? -4.873 -5.293 -5.080 1.00 92.50 87 LEU A N 1
ATOM 662 C CA . LEU A 1 87 ? -4.458 -4.045 -5.707 1.00 92.50 87 LEU A CA 1
ATOM 663 C C . LEU A 1 87 ? -4.566 -4.210 -7.220 1.00 92.50 87 LEU A C 1
ATOM 665 O O . LEU A 1 87 ? -4.262 -5.274 -7.758 1.00 92.50 87 LEU A O 1
ATOM 669 N N . LYS A 1 88 ? -4.962 -3.149 -7.912 1.00 94.62 88 LYS A N 1
ATOM 670 C CA . LYS A 1 88 ? -4.876 -3.049 -9.367 1.00 94.62 88 LYS A CA 1
ATOM 671 C C . LYS A 1 88 ? -3.944 -1.907 -9.724 1.00 94.62 88 LYS A C 1
ATOM 673 O O . LYS A 1 88 ? -4.098 -0.813 -9.184 1.00 94.62 88 LYS A O 1
ATOM 678 N N . ILE A 1 89 ? -3.017 -2.147 -10.645 1.00 96.31 89 ILE A N 1
ATOM 679 C CA . ILE A 1 89 ? -2.194 -1.090 -11.231 1.00 96.31 89 ILE A CA 1
ATOM 680 C C . ILE A 1 89 ? -3.071 -0.346 -12.236 1.00 96.31 89 ILE A C 1
ATOM 682 O O . ILE A 1 89 ? -3.376 -0.856 -13.314 1.00 96.31 89 ILE A O 1
ATOM 686 N N . ILE A 1 90 ? -3.552 0.833 -11.850 1.00 97.69 90 ILE A N 1
ATOM 687 C CA . ILE A 1 90 ? -4.476 1.628 -12.668 1.00 97.69 90 ILE A CA 1
ATOM 688 C C . ILE A 1 90 ? -3.731 2.523 -13.657 1.00 97.69 90 ILE A C 1
ATOM 690 O O . ILE A 1 90 ? -4.262 2.843 -14.717 1.00 97.69 90 ILE A O 1
ATOM 694 N N . ASN A 1 91 ? -2.498 2.902 -13.325 1.00 98.00 91 ASN A N 1
ATOM 695 C CA . ASN A 1 91 ? -1.608 3.646 -14.198 1.00 98.00 91 ASN A CA 1
ATOM 696 C C . ASN A 1 91 ? -0.148 3.350 -13.828 1.00 98.00 91 ASN A C 1
ATOM 698 O O . ASN A 1 91 ? 0.134 2.914 -12.712 1.00 98.00 91 ASN A O 1
ATOM 702 N N . ALA A 1 92 ? 0.764 3.573 -14.764 1.00 97.19 92 ALA A N 1
ATOM 703 C CA . ALA A 1 92 ? 2.197 3.446 -14.552 1.00 97.19 92 ALA A CA 1
ATOM 704 C C . ALA A 1 92 ? 2.942 4.290 -15.592 1.00 97.19 92 ALA A C 1
ATOM 706 O O . ALA A 1 92 ? 2.393 4.548 -16.666 1.00 97.19 92 ALA A O 1
ATOM 707 N N . GLU A 1 93 ? 4.159 4.696 -15.249 1.00 97.62 93 GLU A N 1
ATOM 708 C CA . GLU A 1 93 ? 5.037 5.560 -16.040 1.00 97.62 93 GLU A CA 1
ATOM 709 C C . GLU A 1 93 ? 6.461 4.992 -16.080 1.00 97.62 93 GLU A C 1
ATOM 711 O O . GLU A 1 93 ? 6.865 4.232 -15.192 1.00 97.62 93 GLU A O 1
ATOM 716 N N . GLY A 1 94 ? 7.233 5.385 -17.096 1.00 95.88 94 GLY A N 1
ATOM 717 C CA . GLY A 1 94 ? 8.614 4.940 -17.277 1.00 95.88 94 GLY A CA 1
ATOM 718 C C . GLY A 1 94 ? 8.697 3.440 -17.551 1.00 95.88 94 GLY A C 1
ATOM 719 O O . GLY A 1 94 ? 7.883 2.878 -18.285 1.00 95.88 94 GLY A O 1
ATOM 720 N N . ASP A 1 95 ? 9.651 2.766 -16.914 1.00 94.31 95 ASP A N 1
ATOM 721 C CA . ASP A 1 95 ? 9.889 1.335 -17.140 1.00 94.31 95 ASP A CA 1
ATOM 722 C C . ASP A 1 95 ? 8.700 0.456 -16.711 1.00 94.31 95 ASP A C 1
ATOM 724 O O . ASP A 1 95 ? 8.587 -0.703 -17.116 1.00 94.31 95 ASP A O 1
ATOM 728 N N . PHE A 1 96 ? 7.787 1.000 -15.903 1.00 95.38 96 PHE A N 1
ATOM 729 C CA . PHE A 1 96 ? 6.648 0.276 -15.354 1.00 95.38 96 PHE A CA 1
ATOM 730 C C . PHE A 1 96 ? 5.391 0.331 -16.225 1.00 95.38 96 PHE A C 1
ATOM 732 O O . PHE A 1 96 ? 4.400 -0.302 -15.863 1.00 95.38 96 PHE A O 1
ATOM 739 N N . GLU A 1 97 ? 5.389 1.029 -17.366 1.00 95.88 97 GLU A N 1
ATOM 740 C CA . GLU A 1 97 ? 4.203 1.142 -18.235 1.00 95.88 97 GLU A CA 1
ATOM 741 C C . GLU A 1 97 ? 3.592 -0.218 -18.608 1.00 95.8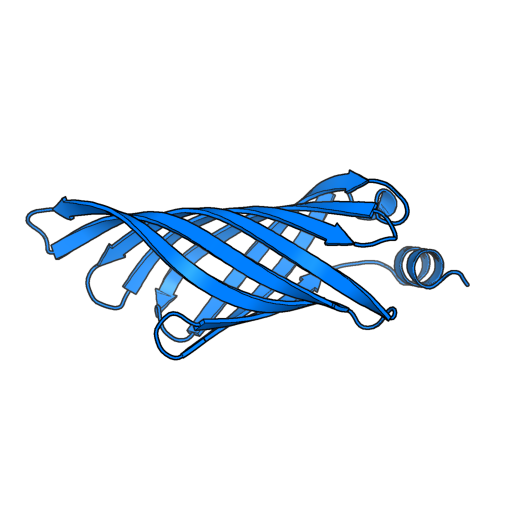8 97 GLU A C 1
ATOM 743 O O . GLU A 1 97 ? 2.367 -0.362 -18.657 1.00 95.88 97 GLU A O 1
ATOM 748 N N . ILE A 1 98 ? 4.437 -1.238 -18.786 1.00 93.56 98 ILE A N 1
ATOM 749 C CA . ILE A 1 98 ? 4.028 -2.613 -19.101 1.00 93.56 98 ILE A CA 1
ATOM 750 C C . ILE A 1 98 ? 3.169 -3.268 -18.004 1.00 93.56 98 ILE A C 1
ATOM 752 O O . ILE A 1 98 ? 2.456 -4.230 -18.271 1.00 93.56 98 ILE A O 1
ATOM 756 N N . LEU A 1 99 ? 3.204 -2.749 -16.775 1.00 94.12 99 LEU A N 1
ATOM 757 C CA . LEU A 1 99 ? 2.427 -3.257 -15.644 1.00 94.12 99 LEU A CA 1
ATOM 758 C C . LEU A 1 99 ? 1.002 -2.687 -15.576 1.00 94.12 99 LEU A C 1
ATOM 760 O O . LEU A 1 99 ? 0.215 -3.086 -14.712 1.00 94.12 99 LEU A O 1
ATOM 764 N N . LYS A 1 100 ? 0.649 -1.732 -16.446 1.00 95.38 100 LYS A N 1
ATOM 765 C CA . LYS A 1 100 ? -0.675 -1.103 -16.452 1.00 95.38 100 LYS A CA 1
ATOM 766 C C . LYS A 1 100 ? -1.774 -2.147 -16.668 1.00 95.38 100 LYS A C 1
ATOM 768 O O . LYS A 1 100 ? -1.782 -2.881 -17.648 1.00 95.38 100 LYS A O 1
ATOM 773 N N . GLY A 1 101 ? -2.748 -2.170 -15.760 1.00 93.38 101 GLY A N 1
ATOM 774 C CA . GLY A 1 101 ? -3.876 -3.100 -15.781 1.00 93.38 101 GLY A CA 1
ATOM 775 C C . GLY A 1 101 ? -3.659 -4.381 -14.974 1.00 93.38 101 GLY A C 1
ATOM 776 O O . GLY A 1 101 ? -4.649 -5.052 -14.664 1.00 93.38 101 GLY A O 1
ATOM 777 N N . SER A 1 102 ? -2.422 -4.692 -14.574 1.00 93.56 102 SER A N 1
ATOM 778 C CA . SER A 1 102 ? -2.110 -5.896 -13.805 1.00 93.56 102 SER A CA 1
ATOM 779 C C . SER A 1 102 ? -2.774 -5.888 -12.432 1.00 93.56 102 SER A C 1
ATOM 781 O O . SER A 1 102 ? -2.921 -4.854 -11.770 1.00 93.56 102 SER A O 1
ATOM 783 N N . SER A 1 103 ? -3.177 -7.080 -12.003 1.00 92.56 103 SER A N 1
ATOM 784 C CA . SER A 1 103 ? -3.736 -7.317 -10.676 1.00 92.56 103 SER A CA 1
ATOM 785 C C . SER A 1 103 ? -2.675 -7.907 -9.756 1.00 92.56 103 SER A C 1
ATOM 787 O O . SER A 1 103 ? -1.855 -8.736 -10.154 1.00 92.56 103 SER A O 1
ATOM 789 N N . CYS A 1 104 ? -2.701 -7.473 -8.504 1.00 92.81 104 CYS A N 1
ATOM 790 C CA . CYS A 1 104 ? -1.756 -7.874 -7.482 1.00 92.81 104 CYS A CA 1
ATOM 791 C C . CYS A 1 104 ? -2.503 -8.264 -6.210 1.00 92.81 104 CYS A C 1
ATOM 793 O O . CYS A 1 104 ? -3.579 -7.748 -5.898 1.00 92.81 104 CYS A O 1
ATOM 795 N N . LYS A 1 105 ? -1.902 -9.172 -5.450 1.00 92.69 105 LYS A N 1
ATOM 796 C CA . LYS A 1 105 ? -2.320 -9.501 -4.089 1.00 92.69 105 LYS A CA 1
ATOM 797 C C . LYS A 1 105 ? -1.276 -8.966 -3.131 1.00 92.69 105 LYS A C 1
ATOM 799 O O . LYS A 1 105 ? -0.085 -8.993 -3.448 1.00 92.69 105 LYS A O 1
ATOM 804 N N . TYR A 1 106 ? -1.709 -8.516 -1.964 1.00 92.75 106 TYR A N 1
ATOM 805 C CA . TYR A 1 106 ? -0.786 -8.126 -0.909 1.00 92.75 106 TYR A CA 1
ATOM 806 C C . TYR A 1 106 ? -1.145 -8.777 0.419 1.00 92.75 106 TYR A C 1
ATOM 808 O O . TYR A 1 106 ? -2.321 -8.974 0.720 1.00 92.75 106 TYR A O 1
ATOM 816 N N . GLY A 1 107 ? -0.122 -9.114 1.199 1.00 91.44 107 GLY A N 1
ATOM 817 C CA . GLY A 1 107 ? -0.246 -9.469 2.611 1.00 91.44 107 GLY A CA 1
ATOM 818 C C . GLY A 1 107 ? 0.296 -8.329 3.462 1.00 91.44 107 GLY A C 1
ATOM 819 O O . GLY A 1 107 ? 1.318 -7.750 3.102 1.00 91.44 107 GLY A O 1
ATOM 820 N N . VAL A 1 108 ? -0.384 -7.993 4.557 1.00 91.19 108 VAL A N 1
ATOM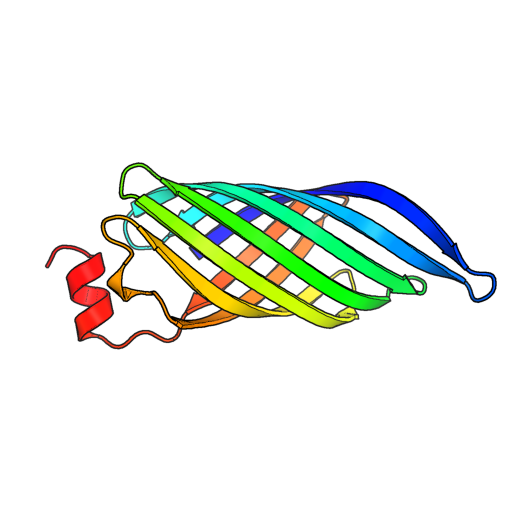 821 C CA . VAL A 1 108 ? 0.012 -6.897 5.457 1.00 91.19 108 VAL A CA 1
ATOM 822 C C . VAL A 1 108 ? 0.096 -7.366 6.904 1.00 91.19 108 VAL A C 1
ATOM 824 O O . VAL A 1 108 ? -0.754 -8.133 7.361 1.00 91.19 108 VAL A O 1
ATOM 827 N N . PHE A 1 109 ? 1.094 -6.848 7.613 1.00 89.12 109 PHE A N 1
ATOM 828 C CA . PHE A 1 109 ? 1.315 -7.005 9.043 1.00 89.12 109 PHE A CA 1
ATOM 829 C C . PHE A 1 109 ? 1.371 -5.631 9.707 1.00 89.12 109 PHE A C 1
ATOM 831 O O . PHE A 1 109 ? 1.977 -4.702 9.171 1.00 89.12 109 PHE A O 1
ATOM 838 N N . TYR A 1 110 ? 0.750 -5.513 10.879 1.00 88.25 110 TYR A N 1
ATOM 839 C CA . TYR A 1 110 ? 0.703 -4.274 11.651 1.00 88.25 110 TYR A CA 1
ATOM 840 C C . TYR A 1 110 ? 1.547 -4.389 12.920 1.00 88.25 110 TYR A C 1
ATOM 842 O O . TYR A 1 110 ? 1.462 -5.372 13.653 1.00 88.25 110 TYR A O 1
ATOM 850 N N . TYR A 1 111 ? 2.300 -3.337 13.226 1.00 86.25 111 TYR A N 1
ATOM 851 C CA . TYR A 1 111 ? 2.912 -3.122 14.531 1.00 86.25 111 TYR A CA 1
ATOM 852 C C . TYR A 1 111 ? 2.668 -1.675 14.962 1.00 86.25 111 TYR A C 1
ATOM 854 O O . TYR A 1 111 ? 3.313 -0.744 14.482 1.00 86.25 111 TYR A O 1
ATOM 862 N N . LYS A 1 112 ? 1.716 -1.479 15.882 1.00 88.62 112 LYS A N 1
ATOM 863 C CA . LYS A 1 112 ? 1.193 -0.150 16.246 1.00 88.62 112 LYS A CA 1
ATOM 864 C C . LYS A 1 112 ? 0.658 0.577 14.999 1.00 88.62 112 LYS A C 1
ATOM 866 O O . LYS A 1 112 ? -0.218 0.046 14.326 1.00 88.62 112 LYS A O 1
ATOM 871 N N . ASN A 1 113 ? 1.165 1.773 14.704 1.00 90.00 113 ASN A N 1
ATOM 872 C CA . ASN A 1 113 ? 0.843 2.548 13.507 1.00 90.00 113 ASN A CA 1
ATOM 873 C C . ASN A 1 113 ? 1.780 2.252 12.325 1.00 90.00 113 ASN A C 1
ATOM 875 O O . ASN A 1 113 ? 1.598 2.834 11.263 1.00 90.00 113 ASN A O 1
ATOM 879 N N . ALA A 1 114 ? 2.774 1.378 12.487 1.00 93.69 114 ALA A N 1
ATOM 880 C CA . ALA A 1 114 ? 3.625 0.943 11.391 1.00 93.69 114 ALA A CA 1
ATOM 881 C C . ALA A 1 114 ? 3.030 -0.296 10.717 1.00 93.69 114 ALA A C 1
ATOM 883 O O . ALA A 1 114 ? 2.463 -1.174 11.374 1.00 93.69 114 ALA A O 1
ATOM 884 N N . ILE A 1 115 ? 3.200 -0.376 9.404 1.00 93.69 115 ILE A N 1
ATOM 885 C CA . ILE A 1 115 ? 2.864 -1.548 8.610 1.00 93.69 115 ILE A CA 1
ATOM 886 C C . ILE A 1 115 ? 4.062 -2.003 7.801 1.00 93.69 115 ILE A C 1
ATOM 888 O O . ILE A 1 115 ? 4.846 -1.193 7.305 1.00 93.69 115 ILE A O 1
ATOM 892 N N . GLN A 1 116 ? 4.131 -3.313 7.617 1.00 94.50 116 GLN A N 1
ATOM 893 C CA . GLN A 1 116 ? 4.922 -3.934 6.573 1.00 94.50 116 GLN A CA 1
ATOM 894 C C . GLN A 1 116 ? 3.966 -4.701 5.670 1.00 94.50 116 GLN A C 1
ATOM 896 O O . GLN A 1 116 ? 3.110 -5.445 6.159 1.00 94.50 116 GLN A O 1
ATOM 901 N N . TYR A 1 117 ? 4.079 -4.520 4.359 1.00 93.44 117 TYR A N 1
ATOM 902 C CA . TYR A 1 117 ? 3.272 -5.285 3.421 1.00 93.44 117 TYR A CA 1
ATOM 903 C C . TYR A 1 117 ? 4.073 -5.730 2.208 1.00 93.44 117 TYR A C 1
ATOM 905 O O . TYR A 1 117 ? 4.951 -5.030 1.715 1.00 93.44 117 TYR A O 1
ATOM 913 N N . THR A 1 118 ? 3.755 -6.926 1.726 1.00 94.69 118 THR A N 1
ATOM 914 C CA . THR A 1 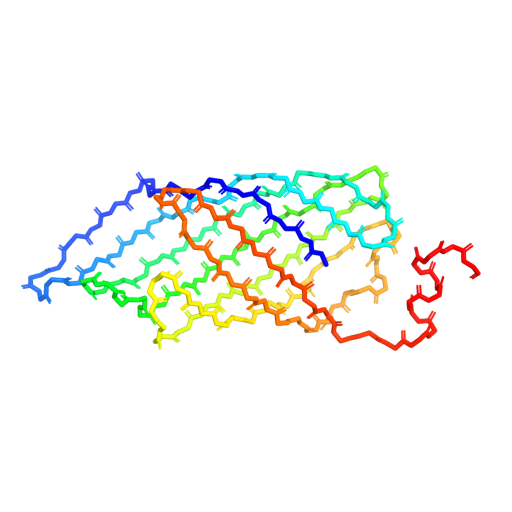118 ? 4.383 -7.516 0.546 1.00 94.69 118 THR A CA 1
ATOM 915 C C . THR A 1 118 ? 3.335 -7.633 -0.539 1.00 94.69 118 THR A C 1
ATOM 917 O O . THR A 1 118 ? 2.297 -8.263 -0.337 1.00 94.69 118 THR A O 1
ATOM 920 N N . THR A 1 119 ? 3.618 -7.054 -1.701 1.00 94.44 119 THR A N 1
ATOM 921 C CA . THR A 1 119 ? 2.765 -7.105 -2.889 1.00 94.44 119 THR A CA 1
ATOM 922 C C . THR A 1 119 ? 3.379 -8.018 -3.944 1.00 94.44 119 THR A C 1
ATOM 924 O O . THR A 1 119 ? 4.530 -7.826 -4.357 1.00 94.44 119 THR A O 1
ATOM 927 N N . LYS A 1 120 ? 2.584 -8.975 -4.429 1.00 93.31 120 LYS A N 1
ATOM 928 C CA . LYS A 1 120 ? 2.907 -9.852 -5.557 1.00 93.31 120 LYS A CA 1
ATOM 929 C C . LYS A 1 120 ? 1.916 -9.603 -6.691 1.00 93.31 120 LYS A C 1
ATOM 931 O O . LYS A 1 120 ? 0.712 -9.789 -6.513 1.00 93.31 120 LYS A O 1
ATOM 936 N N . CYS A 1 121 ? 2.433 -9.180 -7.837 1.00 90.50 121 CYS A N 1
ATOM 937 C CA . CYS A 1 121 ? 1.658 -8.979 -9.056 1.00 90.50 121 CYS A CA 1
ATOM 938 C C . CYS A 1 121 ? 1.759 -10.209 -9.953 1.00 90.50 121 CYS A C 1
ATOM 940 O O . CYS A 1 121 ? 2.803 -10.861 -9.983 1.00 90.50 121 CYS A O 1
ATOM 942 N N . ASP A 1 122 ? 0.670 -10.522 -10.647 1.00 86.25 122 ASP A N 1
ATOM 943 C CA . ASP A 1 122 ? 0.651 -11.582 -11.649 1.00 86.25 122 ASP A CA 1
ATOM 944 C C . ASP A 1 122 ? 1.196 -11.016 -12.966 1.00 86.25 122 ASP A C 1
ATOM 946 O O . ASP A 1 122 ? 0.562 -10.165 -13.593 1.00 86.25 122 ASP A O 1
ATOM 950 N N . VAL A 1 123 ? 2.426 -11.396 -13.310 1.00 88.12 123 VAL A N 1
ATOM 951 C CA . VAL A 1 123 ? 3.147 -10.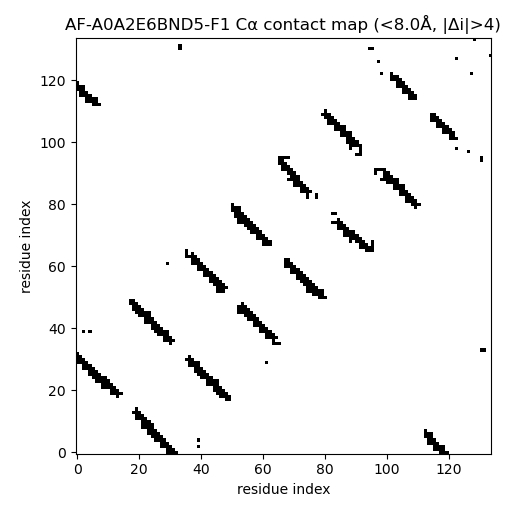942 -14.506 1.00 88.12 123 VAL A CA 1
ATOM 952 C C . VAL A 1 123 ? 3.776 -12.150 -15.183 1.00 88.12 123 VAL A C 1
ATOM 954 O O . VAL A 1 123 ? 4.308 -13.029 -14.506 1.00 88.12 123 VAL A O 1
ATOM 957 N N . ASP A 1 124 ? 3.718 -12.197 -16.512 1.00 88.94 124 ASP A N 1
ATOM 958 C CA . ASP A 1 124 ? 4.370 -13.255 -17.280 1.00 88.94 124 ASP A CA 1
ATOM 959 C C . ASP A 1 124 ? 5.902 -13.081 -17.326 1.00 88.94 124 ASP A C 1
ATOM 961 O O . ASP A 1 124 ? 6.448 -12.000 -17.078 1.00 88.94 124 ASP A O 1
ATOM 965 N N . ASP A 1 125 ? 6.608 -14.159 -17.672 1.00 88.94 125 ASP A N 1
ATOM 966 C CA . ASP A 1 125 ? 8.073 -14.186 -17.723 1.00 88.94 125 ASP A CA 1
ATOM 967 C C . ASP A 1 125 ? 8.664 -13.173 -18.713 1.00 88.94 125 ASP A C 1
ATOM 969 O O . ASP A 1 125 ? 9.765 -12.662 -18.495 1.00 88.94 125 ASP A O 1
ATOM 973 N N . ALA A 1 126 ? 7.967 -12.880 -19.815 1.00 89.69 126 ALA A N 1
ATOM 974 C CA . ALA A 1 126 ? 8.449 -11.937 -20.820 1.00 89.69 126 ALA A CA 1
ATOM 975 C C . ALA A 1 126 ? 8.402 -10.500 -20.283 1.00 89.69 126 ALA A C 1
ATOM 977 O O . ALA A 1 126 ? 9.347 -9.731 -20.464 1.00 89.69 126 ALA A O 1
ATOM 978 N N . THR A 1 127 ? 7.331 -10.158 -19.576 1.00 89.94 127 THR A N 1
ATOM 979 C CA . THR A 1 127 ? 7.158 -8.895 -18.862 1.00 89.94 127 THR A CA 1
ATOM 980 C C . THR A 1 127 ? 8.187 -8.762 -17.746 1.00 89.94 127 THR A C 1
ATOM 982 O O . THR A 1 127 ? 8.843 -7.727 -17.635 1.00 89.94 127 THR A O 1
ATOM 985 N N . PHE A 1 128 ? 8.400 -9.822 -16.961 1.00 90.19 128 PHE A N 1
ATOM 986 C CA . PHE A 1 128 ? 9.394 -9.818 -15.890 1.00 90.19 128 PHE A CA 1
ATOM 987 C C . PHE A 1 128 ? 10.824 -9.595 -16.413 1.00 90.19 128 PHE A C 1
ATOM 989 O O . PHE A 1 128 ? 11.559 -8.781 -15.855 1.00 90.19 128 PHE A O 1
ATOM 996 N N . LYS A 1 129 ? 11.210 -10.250 -17.518 1.00 89.94 129 LYS A N 1
ATOM 997 C CA . LYS A 1 129 ? 12.520 -10.045 -18.166 1.00 89.94 129 LYS A CA 1
ATOM 998 C C . LYS A 1 129 ? 12.719 -8.607 -18.643 1.00 89.94 129 LYS A C 1
ATOM 1000 O O . LYS A 1 129 ? 13.739 -8.003 -18.326 1.00 89.94 129 LYS A O 1
ATOM 1005 N N . LYS A 1 130 ? 11.707 -8.023 -19.297 1.00 90.00 130 LYS A N 1
ATOM 1006 C CA . LYS A 1 130 ? 11.747 -6.615 -19.728 1.00 90.00 130 LYS A CA 1
ATOM 1007 C C . LYS A 1 130 ? 11.977 -5.660 -18.557 1.00 90.00 130 LYS A C 1
ATOM 1009 O O . LYS A 1 130 ? 12.791 -4.751 -18.661 1.00 90.00 130 LYS A O 1
ATOM 1014 N N . LEU A 1 131 ? 11.302 -5.884 -17.429 1.00 89.94 131 LEU A N 1
ATOM 1015 C CA . LEU A 1 131 ? 11.462 -5.053 -16.229 1.00 89.94 131 LEU A CA 1
ATOM 1016 C C . LEU A 1 131 ? 12.851 -5.188 -15.592 1.00 89.94 131 LEU A C 1
ATOM 1018 O O . LEU A 1 131 ? 13.363 -4.229 -15.006 1.00 89.94 131 LEU A O 1
ATOM 1022 N N . LYS A 1 132 ? 13.470 -6.363 -15.718 1.00 87.31 132 LYS A N 1
ATOM 1023 C CA . LYS A 1 132 ? 14.838 -6.614 -15.262 1.00 87.31 132 LYS A CA 1
ATOM 1024 C C . LYS A 1 132 ? 15.898 -5.931 -16.139 1.00 87.31 132 LYS A C 1
ATOM 1026 O O . LYS A 1 132 ? 16.999 -5.697 -15.652 1.00 87.31 132 LYS A O 1
ATOM 1031 N N . GLY A 1 133 ? 15.549 -5.552 -17.370 1.00 75.38 133 GLY A N 1
ATOM 1032 C CA . GLY A 1 133 ? 16.479 -4.973 -18.342 1.00 75.38 133 GLY A CA 1
ATOM 1033 C C . GLY A 1 133 ? 17.317 -6.019 -19.085 1.00 75.38 133 GLY A C 1
ATOM 1034 O O . GLY A 1 133 ? 18.412 -5.686 -19.532 1.00 75.38 133 GLY A O 1
ATOM 1035 N N . ASP A 1 134 ? 16.812 -7.258 -19.184 1.00 53.03 134 ASP A N 1
ATOM 1036 C CA . ASP A 1 134 ? 17.399 -8.359 -19.967 1.00 53.03 134 ASP A CA 1
ATOM 1037 C C . ASP A 1 134 ? 16.841 -8.405 -21.405 1.00 53.03 134 ASP A C 1
ATOM 1039 O O . ASP A 1 134 ? 15.616 -8.180 -21.583 1.00 53.03 134 ASP A O 1
#

Nearest PDB structures (foldseek):
  4pr7-assembly1_A  TM=2.776E-01  e=3.578E-01  Dickeya dadantii
  6ntr-assembly1_A  TM=2.018E-01  e=2.115E+00  Brucella abortus
  6ntr-assembly2_B  TM=1.717E-01  e=8.699E-01  Brucella abortus
  6aww-assembly5_E  TM=2.122E-01  e=9.627E+00  Arachis hypogaea
  6ntr-assembly4_D  TM=1.902E-01  e=8.672E+00  Brucella abortus

Secondary structure (DSSP, 8-state):
-EEEEEEEEEEEEE-TTSEEEEEEEEEEEEE-TTS-EEEEEEEEEEEEETTEEEEEEEEEEEEETTEEEEEEEEEEEEESSEEEEEEEEEEE-GGGGGGTT-EEEEEEEEETTEEEEEEEE---HHHHHHHHT-

pLDDT: mean 91.99, std 7.75, range [53.03, 98.31]